Protein AF-A0A381T7R1-F1 (afdb_monomer_lite)

Foldseek 3Di:
DLVVLVVVLVVLVVVQVCCCPVVVDHDVPSVVVSVVSVVVSVVVVVVVD

Structure (mmCIF, N/CA/C/O backbone):
data_AF-A0A381T7R1-F1
#
_entry.id   AF-A0A381T7R1-F1
#
loop_
_atom_site.group_PDB
_atom_site.id
_atom_site.type_symbol
_atom_site.label_atom_id
_atom_site.label_alt_id
_atom_site.label_comp_id
_atom_site.label_asym_id
_atom_site.label_entity_id
_atom_site.label_seq_id
_atom_site.pdbx_PDB_ins_code
_atom_site.Cartn_x
_atom_site.Cartn_y
_atom_site.Cartn_z
_atom_site.occupancy
_atom_site.B_iso_or_equiv
_atom_site.auth_seq_id
_atom_site.auth_comp_id
_atom_site.auth_asym_id
_atom_site.auth_atom_id
_atom_site.pdbx_PDB_model_num
ATOM 1 N N . MET A 1 1 ? 5.282 -6.800 -15.337 1.00 63.28 1 MET A N 1
ATOM 2 C CA . MET A 1 1 ? 5.694 -6.524 -13.939 1.00 63.28 1 MET A CA 1
ATOM 3 C C . MET A 1 1 ? 4.926 -5.357 -13.313 1.00 63.28 1 MET A C 1
ATOM 5 O O . MET A 1 1 ? 4.352 -5.568 -12.256 1.00 63.28 1 MET A O 1
ATOM 9 N N . LEU A 1 2 ? 4.831 -4.182 -13.955 1.00 71.44 2 LEU A N 1
ATOM 10 C CA . LEU A 1 2 ? 4.165 -2.989 -13.387 1.00 71.44 2 LEU A CA 1
ATOM 11 C C . LEU A 1 2 ? 2.665 -3.179 -13.065 1.00 71.44 2 LEU A C 1
ATOM 13 O O . LEU A 1 2 ? 2.200 -2.754 -12.013 1.00 71.44 2 LEU A O 1
ATOM 17 N N . VAL A 1 3 ? 1.926 -3.896 -13.921 1.00 78.75 3 VAL A N 1
ATOM 18 C CA . VAL A 1 3 ? 0.498 -4.220 -13.705 1.00 78.75 3 VAL A CA 1
ATOM 19 C C . VAL A 1 3 ? 0.262 -4.985 -12.399 1.00 78.75 3 VAL A C 1
ATOM 21 O O . VAL A 1 3 ? -0.717 -4.723 -11.710 1.00 78.75 3 VAL A O 1
ATOM 24 N N . GLY A 1 4 ? 1.172 -5.891 -12.022 1.00 78.25 4 GLY A N 1
ATOM 25 C CA . GLY A 1 4 ? 1.048 -6.650 -10.775 1.00 78.25 4 GLY A CA 1
ATOM 26 C C . GLY A 1 4 ? 1.151 -5.756 -9.539 1.00 78.25 4 GLY A C 1
ATOM 27 O O . GLY A 1 4 ? 0.372 -5.920 -8.608 1.00 78.25 4 GLY A O 1
ATOM 28 N N . VAL A 1 5 ? 2.052 -4.768 -9.558 1.00 76.69 5 VAL A N 1
ATOM 29 C CA . VAL A 1 5 ? 2.223 -3.793 -8.466 1.00 76.69 5 VAL A CA 1
ATOM 30 C C . VAL A 1 5 ? 1.002 -2.879 -8.347 1.00 76.69 5 VAL A C 1
ATOM 32 O O . VAL A 1 5 ? 0.494 -2.687 -7.246 1.00 76.69 5 VAL A O 1
ATOM 35 N N . LEU A 1 6 ? 0.481 -2.381 -9.473 1.00 78.81 6 LEU A N 1
ATOM 36 C CA . LEU A 1 6 ? -0.735 -1.557 -9.504 1.00 78.81 6 LEU A CA 1
ATOM 37 C C . LEU A 1 6 ? -1.949 -2.313 -8.946 1.00 78.81 6 LEU A C 1
ATOM 39 O O . LEU A 1 6 ? -2.719 -1.762 -8.161 1.00 78.81 6 LEU A O 1
ATOM 43 N N . PHE A 1 7 ? -2.089 -3.591 -9.303 1.00 81.56 7 PHE A N 1
ATOM 44 C CA . PHE A 1 7 ? -3.166 -4.440 -8.797 1.00 81.56 7 PHE A CA 1
ATOM 45 C C . PHE A 1 7 ? -3.034 -4.705 -7.290 1.00 81.56 7 PHE A C 1
ATOM 47 O O . PHE A 1 7 ? -4.027 -4.711 -6.567 1.00 81.56 7 PHE A O 1
ATOM 54 N N . LEU A 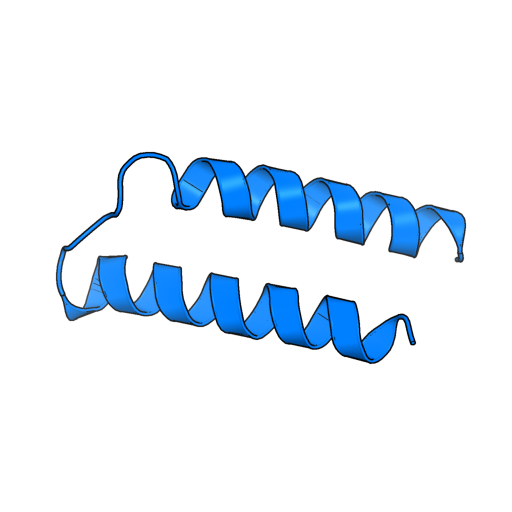1 8 ? -1.807 -4.866 -6.792 1.00 81.44 8 LEU A N 1
ATOM 55 C CA . LEU A 1 8 ? -1.527 -5.078 -5.371 1.00 81.44 8 LEU A CA 1
ATOM 56 C C . LEU A 1 8 ? -1.880 -3.832 -4.541 1.00 81.44 8 LEU A C 1
ATOM 58 O O . LEU A 1 8 ? -2.568 -3.944 -3.527 1.00 81.44 8 LEU A O 1
ATOM 62 N N . VAL A 1 9 ? -1.499 -2.638 -5.011 1.00 82.25 9 VAL A N 1
ATOM 63 C CA . VAL A 1 9 ? -1.887 -1.362 -4.381 1.00 82.25 9 VAL A CA 1
ATOM 64 C C . VAL A 1 9 ? -3.407 -1.210 -4.357 1.00 82.25 9 VAL A C 1
ATOM 66 O O . VAL A 1 9 ? -3.966 -0.866 -3.319 1.00 82.25 9 VAL A O 1
ATOM 69 N N . PHE A 1 10 ? -4.087 -1.547 -5.454 1.00 83.12 10 PHE A N 1
ATOM 70 C CA . PHE A 1 10 ? -5.546 -1.489 -5.539 1.00 83.12 10 PHE A CA 1
ATOM 71 C C . PHE A 1 10 ? -6.241 -2.393 -4.507 1.00 83.12 10 PHE A C 1
ATOM 73 O O . PHE A 1 10 ? -7.152 -1.948 -3.807 1.00 83.12 10 PHE A O 1
ATOM 80 N N . ILE A 1 11 ? -5.779 -3.640 -4.357 1.00 85.50 11 ILE A N 1
ATOM 81 C CA . ILE A 1 11 ? -6.325 -4.587 -3.373 1.00 85.50 11 ILE A CA 1
ATOM 82 C C . ILE A 1 11 ? -6.104 -4.086 -1.937 1.00 85.50 11 ILE A C 1
ATOM 84 O O . ILE A 1 11 ? -7.034 -4.122 -1.132 1.00 85.50 11 ILE A O 1
ATOM 88 N N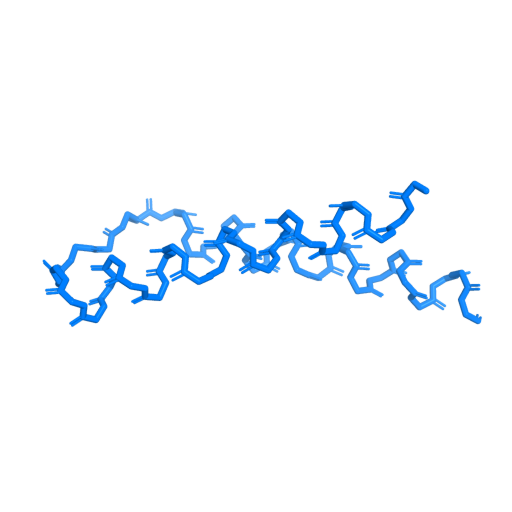 . ILE A 1 12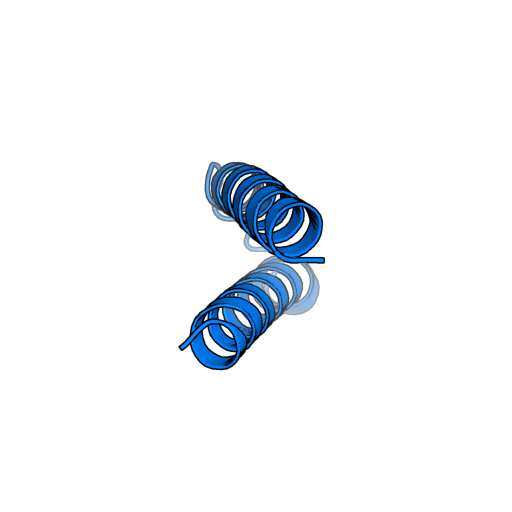 ? -4.914 -3.568 -1.611 1.00 83.88 12 ILE A N 1
ATOM 89 C CA . ILE A 1 12 ? -4.619 -3.049 -0.263 1.00 83.88 12 ILE A CA 1
ATOM 90 C C . ILE A 1 12 ? -5.491 -1.824 0.052 1.00 83.88 12 ILE A C 1
ATOM 92 O O . ILE A 1 12 ? -6.042 -1.728 1.152 1.00 83.88 12 ILE A O 1
ATOM 96 N N . THR A 1 13 ? -5.671 -0.906 -0.904 1.00 83.19 13 THR A N 1
ATOM 97 C CA . THR A 1 13 ? -6.552 0.258 -0.729 1.00 83.19 13 THR A CA 1
ATOM 98 C C . THR A 1 13 ? -8.002 -0.170 -0.504 1.00 83.19 13 THR A C 1
ATOM 100 O O . THR A 1 13 ? -8.643 0.346 0.412 1.00 83.19 13 THR A O 1
ATOM 103 N N . LEU A 1 14 ? -8.512 -1.147 -1.264 1.00 85.38 14 LEU A N 1
ATOM 104 C CA . LEU A 1 14 ? -9.860 -1.688 -1.058 1.00 85.38 14 LEU A CA 1
ATOM 105 C C . LEU A 1 14 ? -10.025 -2.348 0.315 1.00 85.38 14 LEU A C 1
ATOM 107 O O . LEU A 1 14 ? -11.025 -2.098 0.986 1.00 85.38 14 LEU A O 1
ATOM 111 N N . THR A 1 15 ? -9.046 -3.134 0.767 1.00 83.50 15 THR A N 1
ATOM 112 C CA . THR A 1 15 ? -9.053 -3.734 2.110 1.00 83.50 15 THR A CA 1
ATOM 113 C C . THR A 1 15 ? -9.111 -2.670 3.206 1.00 83.50 15 THR A C 1
ATOM 115 O O . THR A 1 15 ? -9.892 -2.816 4.144 1.00 83.50 15 THR A O 1
ATOM 118 N N . LEU A 1 16 ? -8.338 -1.586 3.100 1.00 80.56 16 LEU A N 1
ATOM 119 C CA . LEU A 1 16 ? -8.343 -0.518 4.108 1.00 80.56 16 LEU A CA 1
ATOM 120 C C . LEU A 1 16 ? -9.637 0.300 4.103 1.00 80.56 16 LEU A C 1
ATOM 122 O O . LEU A 1 16 ? -10.149 0.632 5.171 1.00 80.56 16 LEU A O 1
ATOM 126 N N . VAL A 1 17 ? -10.189 0.588 2.922 1.00 82.00 17 VAL A N 1
ATOM 127 C CA . VAL A 1 17 ? -11.514 1.209 2.761 1.00 82.00 17 VAL A CA 1
ATOM 128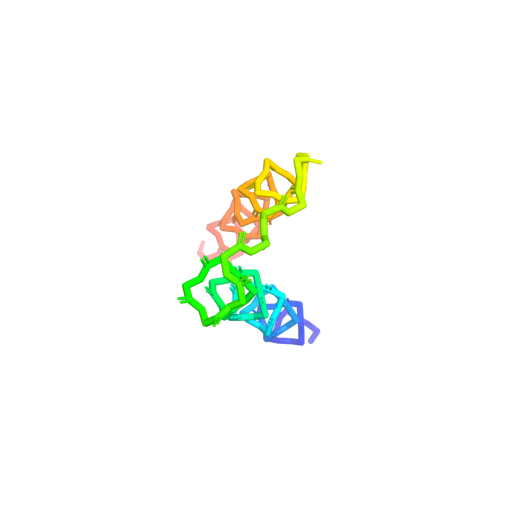 C C . VAL A 1 17 ? -12.577 0.319 3.404 1.00 82.00 17 VAL A C 1
ATOM 130 O O . VAL A 1 17 ? -13.367 0.792 4.218 1.00 82.00 17 VAL A O 1
ATOM 133 N N . PHE A 1 18 ? -12.553 -0.982 3.123 1.00 81.62 18 PHE A N 1
ATOM 134 C CA . PHE A 1 18 ? -13.486 -1.932 3.715 1.00 81.62 18 PHE A CA 1
ATOM 135 C C . PHE A 1 18 ? -13.360 -2.000 5.243 1.00 81.62 18 PHE A C 1
ATOM 137 O O . PHE A 1 18 ? -14.363 -1.851 5.935 1.00 81.62 18 PHE A O 1
ATOM 144 N N . LEU A 1 19 ? -12.150 -2.147 5.794 1.00 78.94 19 LEU A N 1
ATOM 145 C CA . LEU A 1 19 ? -11.938 -2.148 7.248 1.00 78.94 19 LEU A CA 1
ATOM 146 C C . LEU A 1 19 ? -12.459 -0.863 7.907 1.00 78.94 19 LEU A C 1
ATOM 148 O O . LEU A 1 19 ? -13.109 -0.912 8.955 1.00 78.94 19 LEU A O 1
ATOM 152 N N . ARG A 1 20 ? -12.223 0.285 7.269 1.00 80.50 20 ARG A N 1
ATOM 153 C CA . ARG A 1 20 ? -12.629 1.580 7.808 1.00 80.50 20 ARG A CA 1
ATOM 154 C C . ARG A 1 20 ? -14.140 1.796 7.770 1.00 80.50 20 ARG A C 1
ATOM 156 O O . ARG A 1 20 ? -14.676 2.312 8.744 1.00 80.50 20 ARG A O 1
ATOM 163 N N . TYR A 1 21 ? -14.819 1.412 6.689 1.00 81.12 21 TYR A N 1
ATOM 164 C CA . TYR A 1 21 ? -16.254 1.679 6.522 1.00 81.12 21 TYR A CA 1
ATOM 165 C C . TYR A 1 21 ? -17.162 0.536 6.993 1.00 81.12 21 TYR A C 1
ATOM 167 O O . TYR A 1 21 ? -18.231 0.810 7.526 1.00 81.12 21 TYR A O 1
ATOM 175 N N . ALA A 1 22 ? -16.761 -0.729 6.832 1.00 78.56 22 ALA A N 1
ATOM 176 C CA . ALA A 1 22 ? -17.577 -1.884 7.218 1.00 78.56 22 ALA A CA 1
ATOM 177 C C . ALA A 1 22 ? -17.348 -2.313 8.673 1.00 78.56 22 ALA A C 1
ATOM 179 O O . ALA A 1 22 ? -18.287 -2.725 9.348 1.00 78.56 22 ALA A O 1
ATOM 180 N N . LEU A 1 23 ? -16.106 -2.218 9.162 1.00 78.38 23 LEU A N 1
ATOM 181 C CA . LEU A 1 23 ? -15.736 -2.672 10.507 1.00 78.38 23 LEU A CA 1
ATOM 182 C C . LEU A 1 23 ? -15.503 -1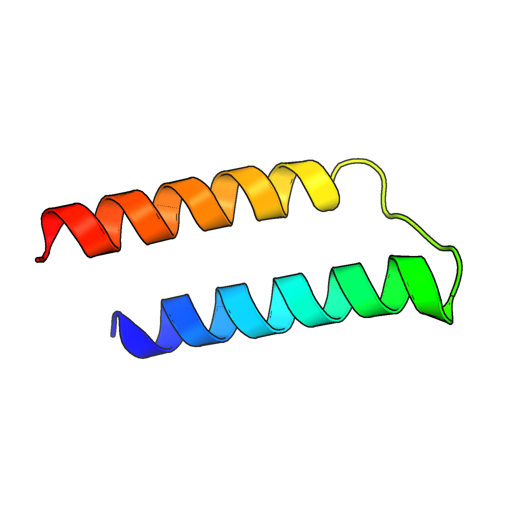.510 11.489 1.00 78.38 23 LEU A C 1
ATOM 184 O O . LEU A 1 23 ? -15.274 -1.765 12.667 1.00 78.38 23 LEU A O 1
ATOM 188 N N . ASN A 1 24 ? -15.551 -0.244 11.036 1.00 70.06 24 ASN A N 1
ATOM 189 C CA . ASN A 1 24 ? -15.175 0.948 11.822 1.00 70.06 24 ASN A CA 1
ATOM 190 C C . ASN A 1 24 ? -13.808 0.779 12.523 1.00 70.06 24 ASN A C 1
ATOM 192 O O . ASN A 1 24 ? -13.542 1.316 13.599 1.00 70.06 24 ASN A O 1
ATOM 196 N N . GLN A 1 25 ? -12.931 -0.027 11.930 1.00 68.56 25 GLN A N 1
ATOM 197 C CA . GLN A 1 25 ? -11.598 -0.298 12.433 1.00 68.56 25 GLN A CA 1
ATOM 198 C C . GLN A 1 25 ? -10.629 0.355 11.466 1.00 68.56 25 GLN A C 1
ATOM 200 O O . GLN A 1 25 ? -10.497 -0.045 10.313 1.00 68.56 25 GLN A O 1
ATOM 205 N N . SER A 1 26 ? -9.968 1.406 11.933 1.00 64.75 26 SER A N 1
ATOM 206 C CA . SER A 1 26 ? -8.887 2.034 11.190 1.00 64.75 26 SER A CA 1
ATOM 207 C C . SER A 1 26 ? -7.582 1.617 11.836 1.00 64.75 26 SER A C 1
ATOM 209 O O . SER A 1 26 ? -7.345 1.906 13.007 1.00 64.75 26 SER A O 1
ATOM 211 N N . ILE A 1 27 ? -6.725 0.951 11.069 1.00 74.19 27 ILE A N 1
ATOM 212 C CA . ILE A 1 27 ? -5.353 0.705 11.497 1.00 74.19 27 ILE A CA 1
ATOM 213 C C . ILE A 1 27 ? -4.614 2.043 11.382 1.00 74.19 27 ILE A C 1
ATOM 215 O O . ILE A 1 27 ? -4.290 2.491 10.279 1.00 74.19 27 ILE A O 1
ATOM 219 N N . THR A 1 28 ? -4.401 2.712 12.516 1.00 68.81 28 THR A N 1
ATOM 220 C CA . THR A 1 28 ? -3.579 3.928 12.606 1.00 68.81 28 THR A CA 1
ATOM 221 C C . THR A 1 28 ? -2.199 3.640 12.004 1.00 68.81 28 THR A C 1
ATOM 223 O O . THR A 1 28 ? -1.566 2.651 12.364 1.00 68.81 28 THR A O 1
ATOM 226 N N . GLY A 1 29 ? -1.769 4.446 11.030 1.00 68.75 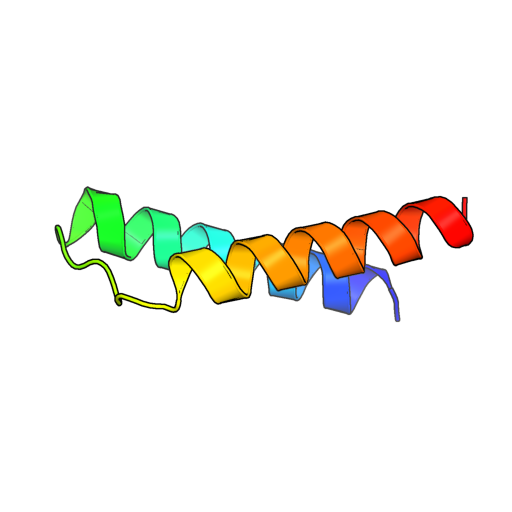29 GLY A N 1
ATOM 227 C CA . GLY A 1 29 ? -0.548 4.228 10.242 1.00 68.75 29 GLY A CA 1
ATOM 228 C C . GLY A 1 29 ? -0.749 3.499 8.904 1.00 68.75 29 GLY A C 1
ATOM 229 O O . GLY A 1 29 ? -0.096 3.847 7.923 1.00 68.75 29 GLY A O 1
ATOM 230 N N . ALA A 1 30 ? -1.697 2.561 8.777 1.00 72.06 30 ALA A N 1
ATOM 231 C CA . ALA A 1 30 ? -1.920 1.866 7.498 1.00 72.06 30 ALA A CA 1
ATOM 232 C C . ALA A 1 30 ? -2.504 2.791 6.416 1.00 72.06 30 ALA A C 1
ATOM 234 O O . ALA A 1 30 ? -2.174 2.667 5.239 1.00 72.06 30 ALA A O 1
ATOM 235 N N . ASN A 1 31 ? -3.325 3.761 6.824 1.00 72.88 31 ASN A N 1
ATOM 236 C CA . ASN A 1 31 ? -3.833 4.818 5.947 1.00 72.88 31 ASN A CA 1
ATOM 237 C C . ASN A 1 31 ? -2.699 5.677 5.349 1.00 72.88 31 ASN A C 1
ATOM 239 O O . ASN A 1 31 ? -2.731 6.047 4.175 1.00 72.88 31 ASN A O 1
ATOM 243 N N . GLU A 1 32 ? -1.677 5.971 6.150 1.00 80.56 32 GLU A N 1
ATOM 244 C CA . GLU A 1 32 ? -0.525 6.778 5.738 1.00 80.56 32 GLU A CA 1
ATOM 245 C C . GLU A 1 32 ? 0.413 5.974 4.834 1.00 80.56 32 GLU A C 1
ATOM 247 O O . GLU A 1 32 ? 0.822 6.460 3.781 1.00 80.56 32 GLU A O 1
ATOM 252 N N . ILE A 1 33 ? 0.663 4.706 5.178 1.00 79.69 33 ILE A N 1
ATOM 253 C CA . ILE A 1 33 ? 1.449 3.774 4.358 1.00 79.69 33 ILE A CA 1
ATOM 254 C C . ILE A 1 33 ? 0.813 3.591 2.977 1.00 79.69 33 ILE A C 1
ATOM 256 O O . ILE A 1 33 ? 1.529 3.663 1.979 1.00 79.69 33 ILE A O 1
ATOM 260 N N . VAL A 1 34 ? -0.513 3.416 2.883 1.00 79.69 34 VAL A N 1
ATOM 261 C CA . VAL A 1 34 ? -1.186 3.315 1.576 1.00 79.69 34 VAL A CA 1
ATOM 262 C C . VAL A 1 34 ? -1.082 4.603 0.773 1.00 79.69 34 VAL A C 1
ATOM 264 O O . VAL A 1 34 ? -0.872 4.539 -0.435 1.00 79.69 34 VAL A O 1
ATOM 267 N N . THR A 1 35 ? -1.169 5.761 1.425 1.00 81.69 35 THR A N 1
ATOM 268 C CA . THR A 1 35 ? -1.002 7.054 0.749 1.00 81.69 35 THR A CA 1
ATOM 269 C C . THR A 1 35 ? 0.407 7.181 0.161 1.00 81.69 35 THR A C 1
ATOM 271 O O . THR A 1 35 ? 0.557 7.529 -1.009 1.00 81.69 35 THR A O 1
ATOM 274 N N . ILE A 1 36 ? 1.442 6.816 0.923 1.00 83.25 36 ILE A N 1
ATOM 275 C CA . ILE A 1 36 ? 2.838 6.827 0.457 1.00 83.25 36 ILE A CA 1
ATOM 276 C C . ILE A 1 36 ? 3.045 5.830 -0.697 1.00 83.25 36 ILE A C 1
ATOM 278 O O . ILE A 1 36 ? 3.628 6.188 -1.721 1.00 83.25 36 ILE A O 1
ATOM 282 N N . LEU A 1 37 ? 2.531 4.601 -0.576 1.00 79.75 37 LEU A N 1
ATOM 283 C CA . LEU A 1 37 ? 2.608 3.569 -1.622 1.00 79.75 37 LEU A CA 1
ATOM 284 C C . LEU A 1 37 ? 1.893 3.979 -2.914 1.00 79.75 37 LEU A C 1
ATOM 286 O O . LEU A 1 37 ? 2.374 3.680 -4.011 1.00 79.75 37 LEU A O 1
ATOM 290 N N . PHE A 1 38 ? 0.764 4.674 -2.791 1.00 82.12 38 PHE A N 1
ATOM 291 C CA . PHE A 1 38 ? 0.001 5.177 -3.926 1.00 82.12 38 PHE A CA 1
ATOM 292 C C . PHE A 1 38 ? 0.750 6.293 -4.661 1.00 82.12 38 PHE A C 1
ATOM 294 O O . PHE A 1 38 ? 0.848 6.258 -5.890 1.00 82.12 38 PHE A O 1
ATOM 301 N N . ILE A 1 39 ? 1.346 7.239 -3.925 1.00 84.00 39 ILE A N 1
ATOM 302 C CA . ILE A 1 39 ? 2.190 8.300 -4.498 1.00 84.00 39 ILE A CA 1
ATOM 303 C C . ILE A 1 39 ? 3.400 7.687 -5.208 1.00 84.00 39 ILE A C 1
ATOM 305 O O . ILE A 1 39 ? 3.685 8.045 -6.347 1.00 84.00 39 ILE A O 1
ATOM 309 N N . TYR A 1 40 ? 4.077 6.725 -4.579 1.00 82.38 40 TYR A N 1
ATOM 310 C CA . TYR A 1 40 ? 5.257 6.077 -5.152 1.00 82.38 40 TYR A CA 1
ATOM 311 C C . TYR A 1 40 ? 4.928 5.305 -6.437 1.00 82.38 40 TYR A C 1
ATOM 313 O O . TYR A 1 40 ? 5.621 5.425 -7.446 1.00 82.38 40 TYR A O 1
ATOM 321 N N . THR A 1 41 ? 3.818 4.570 -6.436 1.00 79.75 41 THR A N 1
ATOM 322 C CA . THR A 1 41 ? 3.339 3.846 -7.620 1.00 79.75 41 THR A CA 1
ATOM 323 C C . THR A 1 41 ? 2.923 4.797 -8.740 1.00 79.75 41 THR A C 1
ATOM 325 O O . THR A 1 41 ? 3.251 4.553 -9.899 1.00 79.75 41 THR A O 1
ATOM 328 N N . THR A 1 42 ? 2.254 5.903 -8.407 1.00 79.88 42 THR A N 1
ATOM 329 C CA . THR A 1 42 ? 1.871 6.940 -9.378 1.00 79.88 42 THR A CA 1
ATOM 330 C C . THR A 1 42 ? 3.100 7.630 -9.969 1.00 79.88 42 THR A C 1
ATOM 332 O O . THR A 1 42 ? 3.152 7.839 -11.176 1.00 79.88 42 THR A O 1
ATOM 335 N N . ALA A 1 43 ? 4.120 7.920 -9.157 1.00 83.25 43 ALA A N 1
ATOM 336 C CA . ALA A 1 43 ? 5.373 8.517 -9.615 1.00 83.25 43 ALA A CA 1
ATOM 337 C C . ALA A 1 43 ? 6.139 7.590 -10.572 1.00 83.25 43 ALA A C 1
ATOM 339 O O . ALA A 1 43 ? 6.615 8.044 -11.610 1.00 83.25 43 ALA A O 1
ATOM 340 N N . ILE A 1 44 ? 6.209 6.286 -10.275 1.00 82.75 44 ILE A N 1
ATOM 341 C CA . ILE A 1 44 ? 6.810 5.299 -11.187 1.00 82.75 44 ILE A CA 1
ATOM 342 C C . ILE A 1 44 ? 5.974 5.152 -12.463 1.00 82.75 44 ILE A C 1
ATOM 344 O O . ILE A 1 44 ? 6.536 5.101 -13.552 1.00 82.75 44 ILE A O 1
ATOM 348 N N . GLY A 1 45 ? 4.643 5.119 -12.354 1.00 76.31 45 GLY A N 1
ATOM 349 C CA . GLY A 1 45 ? 3.752 5.089 -13.515 1.00 76.31 45 GLY A CA 1
ATOM 350 C C . GLY A 1 45 ? 3.927 6.308 -14.427 1.00 76.31 45 GLY A C 1
ATOM 351 O O . GLY A 1 45 ? 3.977 6.148 -15.641 1.00 76.31 45 GLY A O 1
ATOM 352 N N . ALA A 1 46 ? 4.093 7.499 -13.847 1.00 77.00 46 ALA A N 1
ATOM 353 C CA . ALA A 1 46 ? 4.340 8.740 -14.579 1.00 77.00 46 ALA A CA 1
ATOM 354 C C . ALA A 1 46 ? 5.741 8.800 -15.207 1.00 77.00 46 ALA A C 1
ATOM 356 O O . ALA A 1 46 ? 5.891 9.364 -16.280 1.00 77.00 46 ALA A O 1
ATOM 357 N N . ALA A 1 47 ? 6.759 8.216 -14.568 1.00 81.44 47 ALA A N 1
ATOM 358 C CA . ALA A 1 47 ? 8.121 8.165 -15.107 1.00 81.44 47 ALA A CA 1
ATOM 359 C C . ALA A 1 47 ? 8.289 7.157 -16.260 1.00 81.44 47 ALA A C 1
ATOM 361 O O . ALA A 1 47 ? 9.232 7.265 -17.039 1.00 81.44 47 ALA A O 1
ATOM 362 N N . VAL A 1 48 ? 7.413 6.150 -16.330 1.00 77.88 48 VAL A N 1
ATOM 363 C CA . VAL A 1 48 ? 7.379 5.149 -17.409 1.00 77.88 48 VAL A CA 1
ATOM 364 C C . VAL A 1 48 ? 6.505 5.608 -18.589 1.00 77.88 48 VAL A C 1
ATOM 366 O O . VAL A 1 48 ? 6.626 5.038 -19.674 1.00 77.88 48 VAL A O 1
ATOM 369 N N . SER A 1 49 ? 5.631 6.601 -18.382 1.00 56.44 49 SER A N 1
ATOM 370 C CA . SER A 1 49 ? 4.720 7.149 -19.397 1.00 56.44 49 SER A CA 1
ATOM 371 C C . SER A 1 49 ? 5.351 8.222 -20.277 1.00 56.44 49 SER A C 1
ATOM 373 O O . SER A 1 49 ? 6.305 8.895 -19.839 1.00 56.44 49 SER A O 1
#

Organism: NCBI:txid408172

Secondary structure (DSSP, 8-state):
-HHHHHHHHHHHHHHHHHHHHHS----TTHHHHHHHHHHHHHHHHHHH-

Radius of gyration: 12.11 Å; chains: 1; bounding box: 26×15×32 Å

InterPro domains:
  IPR055348 Tripartite ATP-independent periplasmic transporters, DctQ component [PF04290] (10-48)

Sequence (49 aa):
MLVGVLFLVFIITLTLVFLRYALNQSITGANEIVTILFIYTTAIGAAVS

pLDDT: mean 78.09, std 6.1, range [56.44, 85.5]